Protein AF-A0A2V7U683-F1 (afdb_monomer_lite)

pLDDT: mean 92.5, std 5.85, range [74.75, 98.06]

Radius of gyration: 13.44 Å; chains: 1; bounding box: 34×24×34 Å

Sequence (65 aa):
KDANNKPTQVKHTPEWSFSDMSIISLSSSTTGFNPTFIAKAPGTVTTYAEADGVRSNDVTIHLRN

Foldseek 3Di:
DPPVPDDDDFPDQKDKDKPDCPQWPWDPPAGSVRTDIDGRDFDKIWMWIDTPNDIDDIDIDGDDD

Secondary structure (DSSP, 8-state):
--TTS-----SSPPEEEES-SSSEEE-TT-BTTB--EEE-SSEEEEEEEEETTEEPPPEEEEE--

Structure (mmCIF, N/CA/C/O backbone):
data_AF-A0A2V7U683-F1
#
_entry.id   AF-A0A2V7U683-F1
#
loop_
_atom_site.group_PDB
_atom_site.id
_atom_site.type_symbol
_atom_site.label_atom_id
_atom_site.label_alt_id
_atom_sit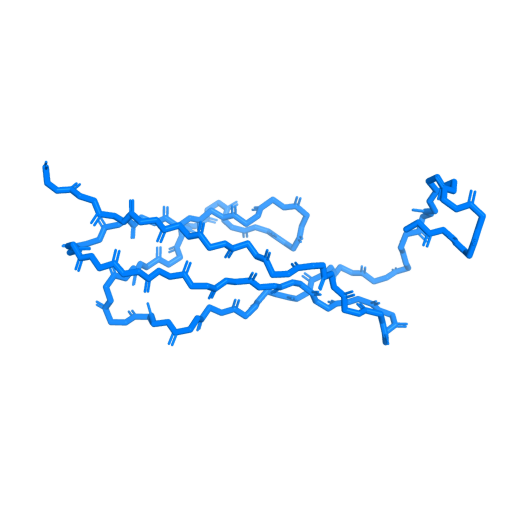e.label_comp_id
_atom_site.label_asym_id
_atom_site.label_entity_id
_atom_site.label_seq_id
_atom_site.pdbx_PDB_ins_code
_atom_site.Cartn_x
_atom_site.Cartn_y
_atom_site.Cartn_z
_atom_site.occupancy
_atom_site.B_iso_or_equiv
_atom_site.auth_seq_id
_atom_site.auth_comp_id
_atom_site.auth_asym_id
_atom_site.auth_atom_id
_atom_site.pdbx_PDB_model_num
ATOM 1 N N . LYS A 1 1 ? 14.398 -4.263 -8.621 1.00 74.75 1 LYS A N 1
ATOM 2 C CA . LYS A 1 1 ? 15.706 -4.953 -8.682 1.00 74.75 1 LYS A CA 1
ATOM 3 C C . LYS A 1 1 ? 15.765 -5.685 -10.008 1.00 74.75 1 LYS A C 1
ATOM 5 O O . LYS A 1 1 ? 14.711 -6.118 -10.457 1.00 74.75 1 LYS A O 1
ATOM 10 N N . ASP A 1 2 ? 16.932 -5.788 -10.632 1.00 78.00 2 ASP A N 1
ATOM 11 C CA . ASP A 1 2 ? 17.084 -6.575 -11.860 1.00 78.00 2 ASP A CA 1
ATOM 12 C C . ASP A 1 2 ? 17.039 -8.085 -11.561 1.00 78.00 2 ASP A C 1
ATOM 14 O O . ASP A 1 2 ? 16.947 -8.509 -10.403 1.00 78.00 2 ASP A O 1
ATOM 18 N N . ALA A 1 3 ? 17.141 -8.904 -12.609 1.00 80.38 3 ALA A N 1
ATOM 19 C CA . ALA A 1 3 ? 17.203 -10.362 -12.502 1.00 80.38 3 ALA A CA 1
ATOM 20 C C . ALA A 1 3 ? 18.387 -10.876 -11.649 1.00 80.38 3 ALA A C 1
ATOM 22 O O . ALA A 1 3 ? 18.375 -12.027 -11.223 1.00 80.38 3 ALA A O 1
ATOM 23 N N . ASN A 1 4 ? 19.377 -10.025 -11.353 1.00 87.62 4 ASN A N 1
ATOM 24 C CA . ASN A 1 4 ? 20.551 -10.331 -10.534 1.00 87.62 4 ASN A CA 1
ATOM 25 C C . ASN A 1 4 ? 20.446 -9.753 -9.110 1.00 87.62 4 ASN A C 1
ATOM 27 O O . ASN A 1 4 ? 21.448 -9.665 -8.394 1.00 87.62 4 ASN A O 1
ATOM 31 N N . ASN A 1 5 ? 19.242 -9.342 -8.687 1.00 81.38 5 ASN A N 1
ATOM 32 C CA . ASN A 1 5 ? 18.959 -8.784 -7.363 1.00 81.38 5 ASN A CA 1
ATOM 33 C C . ASN A 1 5 ? 19.724 -7.472 -7.065 1.00 81.38 5 ASN A C 1
ATOM 35 O O . ASN A 1 5 ? 19.903 -7.105 -5.898 1.00 81.38 5 ASN A O 1
ATOM 39 N N . LYS A 1 6 ? 20.156 -6.734 -8.098 1.00 85.50 6 LYS A N 1
ATOM 40 C CA . LYS A 1 6 ? 20.767 -5.405 -7.953 1.00 85.50 6 LYS A CA 1
ATOM 41 C C . LYS A 1 6 ? 19.699 -4.307 -7.944 1.00 85.50 6 LYS A C 1
ATOM 43 O O . LYS A 1 6 ? 18.645 -4.470 -8.568 1.00 85.50 6 LYS A O 1
ATOM 48 N N . PRO A 1 7 ? 19.919 -3.190 -7.224 1.00 80.44 7 PRO A N 1
ATOM 49 C CA . PRO A 1 7 ? 19.054 -2.021 -7.326 1.00 80.44 7 PRO A CA 1
ATOM 50 C C . PRO A 1 7 ? 18.966 -1.541 -8.775 1.00 80.44 7 PRO A C 1
ATOM 52 O O . PRO A 1 7 ? 19.962 -1.508 -9.489 1.00 80.44 7 PRO A O 1
ATOM 55 N N . THR A 1 8 ? 17.765 -1.166 -9.193 1.00 80.44 8 THR A N 1
ATOM 56 C CA . THR A 1 8 ? 17.484 -0.609 -10.516 1.00 80.44 8 THR A CA 1
ATOM 57 C C . THR A 1 8 ? 16.743 0.698 -10.333 1.00 80.44 8 THR A C 1
ATOM 59 O O . THR A 1 8 ? 15.968 0.835 -9.385 1.00 80.44 8 THR A O 1
ATOM 62 N N . GLN A 1 9 ? 16.952 1.641 -11.245 1.00 82.50 9 GLN A N 1
ATOM 63 C CA . GLN A 1 9 ? 16.129 2.839 -11.307 1.00 82.50 9 GLN A CA 1
ATOM 64 C C . GLN A 1 9 ? 14.844 2.518 -12.072 1.00 82.50 9 GLN A C 1
ATOM 66 O O . GLN A 1 9 ? 14.896 1.996 -13.185 1.00 82.50 9 GLN A O 1
ATOM 71 N N . VAL A 1 10 ? 13.703 2.797 -11.450 1.00 84.62 10 VAL A N 1
ATOM 72 C CA . VAL A 1 10 ? 12.391 2.726 -12.097 1.00 84.62 10 VAL A CA 1
ATOM 73 C C . VAL A 1 10 ? 12.187 3.978 -12.956 1.00 84.62 10 VAL A C 1
ATOM 75 O O . VAL A 1 10 ? 12.633 5.064 -12.576 1.00 84.62 10 VAL A O 1
ATOM 78 N N . LYS A 1 11 ? 11.582 3.826 -14.134 1.00 84.88 11 LYS A N 1
ATOM 79 C CA . LYS A 1 11 ? 11.346 4.920 -15.087 1.00 84.88 11 LYS A CA 1
ATOM 80 C C . LYS A 1 11 ? 10.084 5.703 -14.741 1.00 84.88 11 LYS A C 1
ATOM 82 O O . LYS A 1 11 ? 10.090 6.924 -14.870 1.00 84.88 11 LYS A O 1
ATOM 87 N N . HIS A 1 12 ? 9.037 5.014 -14.291 1.00 91.62 12 HIS A N 1
ATOM 88 C CA . HIS A 1 12 ? 7.772 5.632 -13.896 1.00 91.62 12 HIS A CA 1
ATOM 89 C C . HIS A 1 12 ? 7.553 5.605 -12.382 1.00 91.62 12 HIS A C 1
ATOM 91 O O . HIS A 1 12 ? 8.123 4.797 -11.648 1.00 91.62 12 HIS A O 1
ATOM 97 N N . THR A 1 13 ? 6.706 6.518 -11.914 1.00 93.06 13 THR A N 1
ATOM 98 C CA . THR A 1 13 ? 6.234 6.532 -10.530 1.00 93.06 13 THR A CA 1
ATOM 99 C C . THR A 1 13 ? 5.424 5.260 -10.259 1.00 93.06 13 THR A C 1
ATOM 101 O O . THR A 1 13 ? 4.512 4.980 -11.033 1.00 93.06 13 THR A O 1
ATOM 104 N N . PRO A 1 14 ? 5.716 4.499 -9.190 1.00 94.25 14 PRO A N 1
ATOM 105 C CA . PRO A 1 14 ? 4.945 3.306 -8.871 1.00 94.25 14 PRO A CA 1
ATOM 106 C C . PRO A 1 14 ? 3.493 3.624 -8.520 1.00 94.25 14 PRO A C 1
ATOM 108 O O . PRO A 1 14 ? 3.209 4.600 -7.820 1.00 94.25 14 PRO A O 1
ATOM 111 N N . GLU A 1 15 ? 2.587 2.758 -8.952 1.00 95.19 15 GLU A N 1
ATOM 112 C CA . GLU A 1 15 ? 1.166 2.815 -8.618 1.00 95.19 15 GLU A CA 1
ATOM 113 C C . GLU A 1 15 ? 0.846 1.762 -7.559 1.00 95.19 15 GLU A C 1
ATOM 115 O O . GLU A 1 15 ? 1.279 0.615 -7.665 1.00 95.19 15 GLU A O 1
ATOM 120 N N . TRP A 1 16 ? 0.102 2.151 -6.522 1.00 96.00 16 TRP A N 1
ATOM 121 C CA . TRP A 1 16 ? -0.195 1.288 -5.378 1.00 96.00 16 TRP A CA 1
ATOM 122 C C . TRP A 1 16 ? -1.632 0.790 -5.403 1.00 96.00 16 TRP A C 1
ATOM 124 O O . TRP A 1 16 ? -2.571 1.571 -5.554 1.00 96.00 16 TRP A O 1
ATOM 134 N N . SER A 1 17 ? -1.791 -0.509 -5.169 1.00 96.75 17 SER A N 1
ATOM 135 C CA . SER A 1 17 ? -3.087 -1.164 -4.998 1.00 96.75 17 SER A CA 1
ATOM 136 C C . SER A 1 17 ? -3.284 -1.576 -3.545 1.00 96.75 17 SER A C 1
ATOM 138 O O . SER A 1 17 ? -2.371 -2.112 -2.917 1.00 96.75 17 SER A O 1
ATOM 140 N N . PHE A 1 18 ? -4.483 -1.359 -3.010 1.00 96.81 18 PHE A N 1
ATOM 141 C CA . PHE A 1 18 ? -4.863 -1.746 -1.651 1.00 96.81 18 PHE A CA 1
ATOM 142 C C . PHE A 1 18 ? -6.112 -2.619 -1.712 1.00 96.81 18 PHE A C 1
ATOM 144 O O . PHE A 1 18 ? -7.091 -2.261 -2.360 1.00 96.81 18 PHE A O 1
ATOM 151 N N . SER A 1 19 ? -6.071 -3.763 -1.034 1.00 97.81 19 SER A N 1
ATOM 152 C CA . SER A 1 19 ? -7.153 -4.760 -1.063 1.00 97.81 19 SER A CA 1
ATOM 153 C C . SER A 1 19 ? -8.455 -4.307 -0.397 1.00 97.81 19 SER A C 1
ATOM 155 O O . SER A 1 19 ? -9.515 -4.769 -0.806 1.00 97.81 19 SER A O 1
ATOM 157 N N . ASP A 1 20 ? -8.404 -3.412 0.596 1.00 97.19 20 ASP A N 1
ATOM 158 C CA . ASP A 1 20 ? -9.601 -2.954 1.307 1.00 97.19 20 ASP A CA 1
ATOM 159 C C . ASP A 1 20 ? -9.515 -1.473 1.705 1.00 97.19 20 ASP A C 1
ATOM 161 O O . ASP A 1 20 ? -8.961 -1.101 2.739 1.00 97.19 20 ASP A O 1
ATOM 165 N N . MET A 1 21 ? -10.115 -0.615 0.877 1.00 96.69 21 MET A N 1
ATOM 166 C CA . MET A 1 21 ? -10.238 0.828 1.116 1.00 96.69 21 MET A CA 1
ATOM 167 C C . MET A 1 21 ? -11.361 1.192 2.105 1.00 96.69 21 MET A C 1
ATOM 169 O O . MET A 1 21 ? -11.502 2.356 2.488 1.00 96.69 21 MET A O 1
ATOM 173 N N . SER A 1 22 ? -12.184 0.232 2.538 1.00 97.12 22 SER A N 1
ATOM 174 C CA . SER A 1 22 ? -13.238 0.499 3.523 1.00 97.12 22 SER A CA 1
ATOM 175 C C . SER A 1 22 ? -12.645 0.712 4.921 1.00 97.12 22 SER A C 1
ATOM 177 O O . SER A 1 22 ? -13.090 1.614 5.635 1.00 97.12 22 SER A O 1
ATOM 179 N N . ILE A 1 23 ? -11.562 -0.004 5.255 1.00 97.25 23 ILE A N 1
ATOM 180 C CA . ILE A 1 23 ? -10.891 0.034 6.568 1.00 97.25 23 ILE A CA 1
ATOM 181 C C . ILE A 1 23 ? -9.672 0.968 6.637 1.00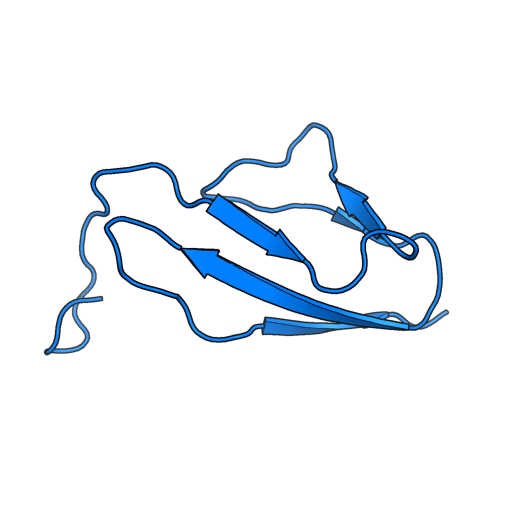 97.25 23 ILE A C 1
ATOM 183 O O . ILE A 1 23 ? -9.160 1.226 7.728 1.00 97.25 23 ILE A O 1
ATOM 187 N N . ILE A 1 24 ? -9.241 1.537 5.506 1.00 97.19 24 ILE A N 1
ATOM 188 C CA . ILE A 1 24 ? -8.174 2.553 5.441 1.00 97.19 24 ILE A CA 1
ATOM 189 C C . ILE A 1 24 ? -8.603 3.793 4.656 1.00 97.19 24 ILE A C 1
ATOM 191 O O . ILE A 1 24 ? -9.605 3.801 3.947 1.00 97.19 24 ILE A O 1
ATOM 195 N N . SER A 1 25 ? -7.830 4.862 4.755 1.00 96.81 25 SER A N 1
ATOM 196 C CA . SER A 1 25 ? -7.872 5.973 3.803 1.00 96.81 25 SER A CA 1
ATOM 197 C C . SER A 1 25 ? -6.456 6.388 3.444 1.00 96.81 25 SER A C 1
ATOM 199 O O . SER A 1 25 ? -5.579 6.378 4.307 1.00 96.81 25 SER A O 1
ATOM 201 N N . LEU A 1 26 ? -6.230 6.790 2.196 1.00 95.25 26 LEU A N 1
ATOM 202 C CA . LEU A 1 26 ? -4.933 7.326 1.794 1.00 95.25 26 LEU A CA 1
ATOM 203 C C . LEU A 1 26 ? -4.693 8.677 2.467 1.00 95.25 26 LEU A C 1
ATOM 205 O O . LEU A 1 26 ? -5.597 9.508 2.567 1.00 95.25 26 LEU A O 1
ATOM 209 N N . SER A 1 27 ? -3.469 8.878 2.943 1.00 93.38 27 SER A N 1
ATOM 210 C CA . SER A 1 27 ? -3.036 10.169 3.476 1.00 93.38 27 SER A CA 1
ATOM 211 C C . SER A 1 27 ? -2.789 11.152 2.328 1.00 93.38 27 SER A C 1
ATOM 213 O O . SER A 1 27 ? -2.395 10.747 1.232 1.00 93.38 27 SER A O 1
ATOM 215 N N . SER A 1 28 ? -2.924 12.455 2.580 1.00 91.75 28 SER A N 1
ATOM 216 C CA . SER A 1 28 ? -2.526 13.496 1.620 1.00 91.75 28 SER A CA 1
ATOM 217 C C . SER A 1 28 ? -1.023 13.489 1.306 1.00 91.75 28 SER A C 1
ATOM 219 O O . SER A 1 28 ? -0.607 14.053 0.300 1.00 91.75 28 SER A O 1
ATOM 221 N N . SER A 1 29 ? -0.209 12.831 2.139 1.00 91.88 29 SER A N 1
ATOM 222 C CA . SER A 1 29 ? 1.228 12.627 1.916 1.00 91.88 29 SER A CA 1
ATOM 223 C C . SER A 1 29 ? 1.568 11.382 1.087 1.00 91.88 29 SER A C 1
ATOM 225 O O . SER A 1 29 ? 2.750 11.088 0.900 1.00 91.88 29 SER A O 1
ATOM 227 N N . THR A 1 30 ? 0.567 10.637 0.605 1.00 90.69 30 THR A N 1
ATOM 228 C CA . THR A 1 30 ? 0.783 9.446 -0.229 1.00 90.69 30 THR A CA 1
ATOM 229 C C . THR A 1 30 ? 1.441 9.843 -1.544 1.00 90.69 30 THR A C 1
ATOM 231 O O . THR A 1 30 ? 0.915 10.669 -2.287 1.00 90.69 30 THR A O 1
ATOM 234 N N . THR A 1 31 ? 2.565 9.210 -1.868 1.00 93.88 31 THR A N 1
ATOM 235 C CA . THR A 1 31 ? 3.209 9.312 -3.186 1.00 93.88 31 THR A CA 1
ATOM 236 C C . THR A 1 31 ? 3.532 7.917 -3.706 1.00 93.88 31 THR A C 1
ATOM 238 O O . THR A 1 31 ? 3.602 6.968 -2.927 1.00 93.88 31 THR A O 1
ATOM 241 N N . GLY A 1 32 ? 3.796 7.773 -5.007 1.00 91.94 32 GLY A N 1
ATOM 242 C CA . GLY A 1 32 ? 4.140 6.463 -5.573 1.00 91.94 32 GLY A CA 1
ATOM 243 C C . GLY A 1 32 ? 5.413 5.835 -4.997 1.00 91.94 32 GLY A C 1
ATOM 244 O O . GLY A 1 32 ? 5.536 4.618 -4.947 1.00 91.94 32 GLY A O 1
ATOM 245 N N . PHE A 1 33 ? 6.350 6.638 -4.487 1.00 92.12 33 PHE A N 1
ATOM 246 C CA . PHE A 1 33 ? 7.568 6.133 -3.839 1.00 92.12 33 PHE A CA 1
ATOM 247 C C . PHE A 1 33 ? 7.452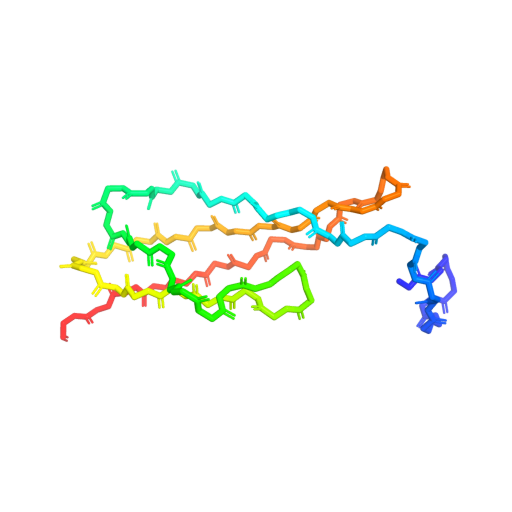 6.008 -2.317 1.00 92.12 33 PHE A C 1
ATOM 249 O O . PHE A 1 33 ? 8.296 5.373 -1.689 1.00 92.12 33 PHE A O 1
ATOM 256 N N . ASN A 1 34 ? 6.424 6.613 -1.727 1.00 92.44 34 ASN A N 1
ATOM 257 C CA . ASN A 1 34 ? 6.172 6.593 -0.295 1.00 92.44 34 ASN A CA 1
ATOM 258 C C . ASN A 1 34 ? 4.656 6.507 -0.052 1.00 92.44 34 ASN A C 1
ATOM 260 O O . ASN A 1 34 ? 4.009 7.547 0.135 1.00 92.44 34 ASN A O 1
ATOM 264 N N . PRO A 1 35 ? 4.066 5.300 -0.123 1.00 93.56 35 PRO A N 1
ATOM 265 C CA . PRO A 1 35 ? 2.651 5.119 0.152 1.00 93.56 35 PRO A CA 1
ATOM 266 C C . PRO A 1 35 ? 2.386 5.287 1.648 1.00 93.56 35 PRO A C 1
ATOM 268 O O . PRO A 1 35 ? 3.071 4.704 2.488 1.00 93.56 35 PRO A O 1
ATOM 271 N N . THR A 1 36 ? 1.361 6.054 1.999 1.00 94.81 36 THR A N 1
ATOM 272 C CA . THR A 1 36 ? 0.958 6.236 3.393 1.00 94.81 36 THR A CA 1
ATOM 273 C C . THR A 1 36 ? -0.555 6.111 3.508 1.00 94.81 36 THR A C 1
ATOM 275 O O . THR A 1 36 ? -1.315 6.606 2.683 1.00 94.81 36 THR A O 1
ATOM 278 N N . PHE A 1 37 ? -1.032 5.427 4.538 1.00 95.25 37 PHE A N 1
ATOM 279 C CA . PHE A 1 37 ? -2.464 5.319 4.786 1.00 95.25 37 PHE A CA 1
ATOM 280 C C . PHE A 1 37 ? -2.754 5.429 6.275 1.00 95.25 37 PHE A C 1
ATOM 282 O O . PHE A 1 37 ? -1.904 5.165 7.125 1.00 95.25 37 PHE A O 1
ATOM 289 N N . ILE A 1 38 ? -3.980 5.834 6.571 1.00 95.75 38 ILE A N 1
ATOM 290 C CA . ILE A 1 38 ? -4.520 5.951 7.918 1.00 95.75 38 ILE A CA 1
ATOM 291 C C . ILE A 1 38 ? -5.462 4.768 8.126 1.00 95.75 38 ILE A C 1
ATOM 293 O O . ILE A 1 38 ? -6.373 4.546 7.325 1.00 95.75 38 ILE A O 1
ATOM 297 N N . ALA A 1 39 ? -5.230 4.001 9.189 1.00 95.81 39 ALA A N 1
ATOM 298 C CA . ALA A 1 39 ? -6.120 2.928 9.610 1.00 95.81 39 ALA A CA 1
ATOM 299 C C . ALA A 1 39 ? -7.391 3.512 10.247 1.00 95.81 39 ALA A C 1
ATOM 301 O O . ALA A 1 39 ? -7.303 4.381 11.113 1.00 95.81 39 ALA A O 1
ATOM 302 N N . LYS A 1 40 ? -8.565 3.033 9.821 1.00 96.25 40 LYS A N 1
ATOM 303 C CA . LYS A 1 40 ? -9.879 3.467 10.335 1.00 96.25 40 LYS A CA 1
ATOM 304 C C . LYS A 1 40 ? -10.587 2.375 11.136 1.00 96.25 40 LYS A C 1
ATOM 306 O O . LYS A 1 40 ? -11.429 2.687 11.971 1.00 96.25 40 LYS A O 1
ATOM 311 N N . ALA A 1 41 ? -10.275 1.109 10.860 1.00 97.12 41 ALA A N 1
ATOM 312 C CA . ALA A 1 41 ? -10.854 -0.046 11.534 1.00 97.12 41 ALA A CA 1
ATOM 313 C C . ALA A 1 41 ? -9.853 -1.220 11.577 1.00 97.12 41 ALA A C 1
ATOM 315 O O . ALA A 1 41 ? -8.943 -1.274 10.741 1.00 97.12 41 ALA A O 1
ATOM 316 N N . PRO A 1 42 ? -10.019 -2.172 12.515 1.00 97.69 42 PRO A N 1
ATOM 317 C CA . PRO A 1 42 ? -9.292 -3.437 12.501 1.00 97.69 42 PRO A CA 1
ATOM 318 C C . PRO A 1 42 ? -9.533 -4.230 11.223 1.00 97.69 42 PRO A C 1
ATOM 320 O O . PRO A 1 42 ? -10.620 -4.194 10.648 1.00 97.69 42 PRO A O 1
ATOM 323 N N . GLY A 1 43 ? -8.537 -5.013 10.825 1.00 97.25 43 GLY A N 1
ATOM 324 C CA . GLY A 1 43 ? -8.633 -5.863 9.647 1.00 97.25 43 GLY A CA 1
ATOM 325 C C . GLY A 1 43 ? -7.271 -6.201 9.066 1.00 97.25 43 GLY A C 1
ATOM 326 O O . GLY A 1 43 ? -6.233 -5.989 9.695 1.00 97.25 43 GLY A O 1
ATOM 327 N N . THR A 1 44 ? -7.277 -6.741 7.852 1.00 97.94 44 THR A N 1
ATOM 328 C CA . THR A 1 44 ? -6.055 -7.077 7.116 1.00 97.94 44 THR A CA 1
ATOM 329 C C . THR A 1 44 ? -6.062 -6.346 5.790 1.00 97.94 44 THR A C 1
ATOM 331 O O . THR A 1 44 ? -7.041 -6.422 5.056 1.00 97.94 44 THR A O 1
ATOM 334 N N . VAL A 1 45 ? -4.962 -5.665 5.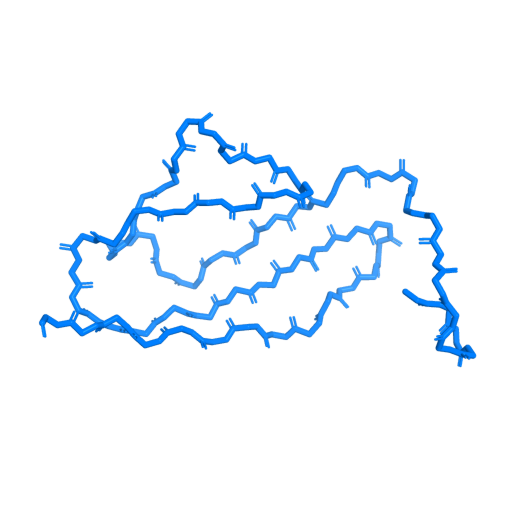482 1.00 97.69 45 VAL A N 1
ATOM 335 C CA . VAL A 1 45 ? -4.750 -5.020 4.187 1.00 97.69 45 VAL A CA 1
ATOM 336 C C . VAL A 1 45 ? -3.523 -5.639 3.544 1.00 97.69 45 VAL A C 1
ATOM 338 O O . VAL A 1 45 ? -2.416 -5.543 4.072 1.00 97.69 45 VAL A O 1
ATOM 341 N N . THR A 1 46 ? -3.714 -6.242 2.380 1.00 98.06 46 THR A N 1
ATOM 342 C CA . THR A 1 46 ? -2.637 -6.564 1.444 1.00 98.06 46 THR A CA 1
ATOM 343 C C . THR A 1 46 ? -2.501 -5.446 0.416 1.00 98.06 46 THR A C 1
ATOM 345 O O . THR A 1 46 ? -3.506 -4.931 -0.088 1.00 98.06 46 THR A O 1
ATOM 348 N N . THR A 1 47 ? -1.262 -5.064 0.123 1.00 97.19 47 THR A N 1
ATOM 349 C CA . THR A 1 47 ? -0.915 -4.036 -0.854 1.00 97.19 47 THR A CA 1
ATOM 350 C C . THR A 1 47 ? 0.293 -4.453 -1.685 1.00 97.19 47 THR A C 1
ATOM 352 O O . THR A 1 47 ? 1.160 -5.190 -1.213 1.00 97.19 47 THR A O 1
ATOM 355 N N . TYR A 1 48 ? 0.346 -3.970 -2.919 1.00 97.00 48 TYR A N 1
ATOM 356 C CA . TYR A 1 48 ? 1.483 -4.119 -3.818 1.00 97.00 48 TYR A CA 1
ATOM 357 C C . TYR A 1 48 ? 1.614 -2.871 -4.690 1.00 97.00 48 TYR A C 1
ATOM 359 O O . TYR A 1 48 ? 0.657 -2.106 -4.850 1.00 97.00 48 TYR A O 1
ATOM 367 N N . ALA A 1 49 ? 2.800 -2.695 -5.264 1.00 95.69 49 ALA A N 1
ATOM 368 C CA . ALA A 1 49 ? 3.088 -1.653 -6.231 1.00 95.69 49 ALA A CA 1
ATOM 369 C C . ALA A 1 49 ? 3.360 -2.250 -7.612 1.00 95.69 49 ALA A C 1
ATOM 371 O O . ALA A 1 49 ? 3.972 -3.316 -7.726 1.00 95.69 49 ALA A O 1
ATOM 372 N N . GLU A 1 50 ? 2.963 -1.535 -8.657 1.00 94.69 50 GLU A N 1
ATOM 373 C CA . GLU A 1 50 ? 3.348 -1.823 -10.036 1.00 94.69 50 GLU A CA 1
ATOM 374 C C . GLU A 1 50 ? 4.086 -0.630 -10.630 1.00 94.69 50 GLU A C 1
ATOM 376 O O . GLU A 1 50 ? 3.700 0.525 -10.444 1.00 94.69 50 GLU A O 1
ATOM 381 N N . ALA A 1 51 ? 5.183 -0.909 -11.329 1.00 93.75 51 ALA A N 1
ATOM 382 C CA . ALA A 1 51 ? 5.905 0.091 -12.097 1.00 93.75 51 ALA A CA 1
ATOM 383 C C . ALA A 1 51 ? 6.628 -0.569 -13.270 1.00 93.75 51 ALA A C 1
ATOM 385 O O . ALA A 1 51 ? 7.232 -1.631 -13.115 1.00 93.75 51 ALA A O 1
ATOM 386 N N . ASP A 1 52 ? 6.585 0.060 -14.445 1.00 90.44 52 ASP A N 1
ATOM 387 C CA . ASP A 1 52 ? 7.261 -0.421 -15.659 1.00 90.44 52 ASP A CA 1
ATOM 388 C C . ASP A 1 52 ? 6.915 -1.876 -16.042 1.00 90.44 52 ASP A C 1
ATOM 390 O O . ASP A 1 52 ? 7.753 -2.607 -16.570 1.00 90.44 52 ASP A O 1
ATOM 394 N N . GLY A 1 53 ? 5.687 -2.321 -15.751 1.00 88.75 53 GLY A N 1
ATOM 395 C CA . GLY A 1 53 ? 5.246 -3.700 -15.998 1.00 88.75 53 GLY A CA 1
ATOM 396 C C . GLY A 1 53 ? 5.822 -4.738 -15.026 1.00 88.75 53 GLY A C 1
ATOM 397 O O . GLY A 1 53 ? 5.653 -5.936 -15.244 1.00 88.75 53 GLY A O 1
ATOM 398 N N . VAL A 1 54 ? 6.494 -4.301 -13.956 1.00 89.62 54 VAL A N 1
ATOM 399 C CA . VAL A 1 54 ? 6.990 -5.157 -12.875 1.00 89.62 54 VAL A CA 1
ATOM 400 C C . VAL A 1 54 ? 6.168 -4.910 -11.615 1.00 89.62 54 VAL A C 1
ATOM 402 O O . VAL A 1 54 ? 6.051 -3.782 -11.136 1.00 89.62 54 VAL A O 1
ATOM 405 N N . ARG A 1 55 ? 5.635 -5.993 -11.049 1.00 92.38 55 ARG A N 1
ATOM 406 C CA . ARG A 1 55 ? 4.904 -5.989 -9.780 1.00 92.38 55 ARG A CA 1
ATOM 407 C C . ARG A 1 55 ? 5.849 -6.267 -8.610 1.00 92.38 55 ARG A C 1
ATOM 409 O O . ARG A 1 55 ? 6.730 -7.123 -8.707 1.00 92.38 55 ARG A O 1
ATOM 416 N N . SER A 1 56 ? 5.674 -5.552 -7.501 1.00 91.50 56 SER A N 1
ATOM 417 C CA . SER A 1 56 ? 6.388 -5.818 -6.250 1.00 91.50 56 SER A CA 1
ATOM 418 C C . SER A 1 56 ? 5.892 -7.098 -5.570 1.00 91.50 56 SER A C 1
ATOM 420 O O . SER A 1 56 ? 4.876 -7.682 -5.939 1.00 91.50 56 SER A O 1
ATOM 422 N N . ASN A 1 57 ? 6.580 -7.504 -4.503 1.00 93.94 57 ASN A N 1
ATOM 423 C CA . ASN A 1 57 ? 6.008 -8.470 -3.570 1.00 93.94 57 ASN A CA 1
ATOM 424 C C . ASN A 1 57 ? 4.777 -7.878 -2.875 1.00 93.94 57 ASN A C 1
ATOM 426 O O . ASN A 1 57 ? 4.684 -6.657 -2.705 1.00 93.94 57 ASN A O 1
ATOM 430 N N . ASP A 1 58 ? 3.889 -8.760 -2.430 1.00 96.94 58 ASP A N 1
ATOM 431 C CA . ASP A 1 58 ? 2.773 -8.397 -1.568 1.00 96.94 58 ASP A CA 1
ATOM 432 C C . ASP A 1 58 ? 3.261 -8.045 -0.161 1.00 96.94 58 ASP A C 1
ATOM 434 O O . ASP A 1 58 ? 4.055 -8.763 0.452 1.00 96.94 58 ASP A O 1
ATOM 438 N N . VAL A 1 59 ? 2.744 -6.939 0.366 1.00 96.25 59 VAL A N 1
ATOM 439 C CA . VAL A 1 59 ? 2.923 -6.513 1.752 1.00 96.25 59 VAL A CA 1
ATOM 440 C C . VAL A 1 59 ? 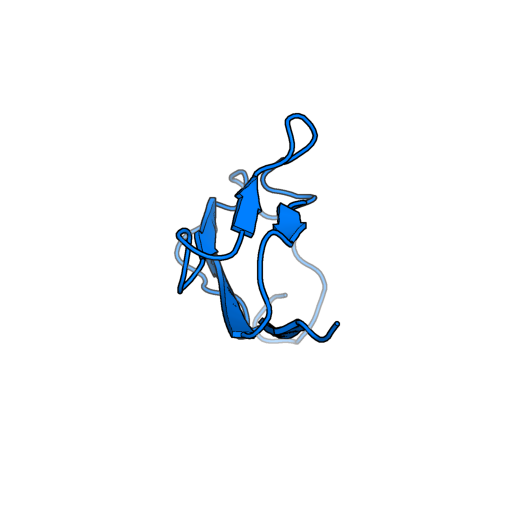1.584 -6.673 2.452 1.00 96.25 59 VAL A C 1
ATOM 442 O O . VAL A 1 59 ? 0.593 -6.079 2.038 1.00 96.25 59 VAL A O 1
ATOM 445 N N . THR A 1 60 ? 1.542 -7.481 3.510 1.00 97.62 60 THR A N 1
ATOM 446 C CA . THR A 1 60 ? 0.321 -7.709 4.295 1.00 97.62 60 THR A CA 1
ATOM 447 C C . THR A 1 60 ? 0.459 -7.091 5.677 1.00 97.62 60 THR A C 1
ATOM 449 O O . THR A 1 60 ? 1.426 -7.356 6.392 1.00 97.62 60 THR A O 1
ATOM 452 N N . ILE A 1 61 ? -0.516 -6.263 6.043 1.00 96.50 61 ILE A N 1
ATOM 453 C CA . ILE A 1 61 ? -0.536 -5.473 7.272 1.00 96.50 61 ILE A CA 1
ATOM 454 C C . ILE A 1 61 ? -1.782 -5.860 8.068 1.00 96.50 61 ILE A C 1
ATOM 456 O O . ILE A 1 61 ? -2.901 -5.791 7.561 1.00 96.50 61 ILE A O 1
ATOM 460 N N . HIS A 1 62 ? -1.582 -6.250 9.326 1.00 97.62 62 HIS A N 1
ATOM 461 C CA . HIS A 1 62 ? -2.661 -6.564 10.260 1.00 97.62 62 HIS A CA 1
ATOM 462 C C . HIS A 1 62 ? -2.922 -5.359 11.165 1.00 97.62 62 HIS A C 1
ATOM 464 O O . HIS A 1 62 ? -2.087 -5.019 12.005 1.00 97.62 62 HIS A O 1
ATOM 470 N N . LEU A 1 63 ? -4.082 -4.732 10.999 1.00 96.62 63 LEU A N 1
ATOM 471 C CA . LEU A 1 63 ? -4.533 -3.589 11.784 1.00 96.62 63 LEU A CA 1
ATO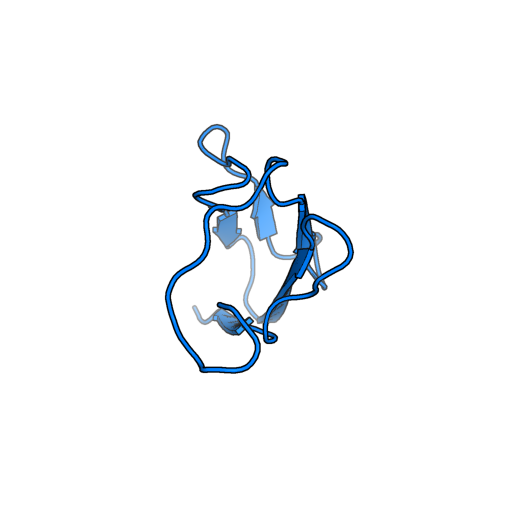M 472 C C . LEU A 1 63 ? -5.284 -4.094 13.016 1.00 96.62 63 LEU A C 1
ATOM 474 O O . LEU A 1 63 ? -6.250 -4.853 12.903 1.00 96.62 63 LEU A O 1
ATOM 478 N N . ARG A 1 64 ? -4.814 -3.692 14.195 1.00 92.69 64 ARG A N 1
ATOM 479 C CA . ARG A 1 64 ? -5.363 -4.081 15.499 1.00 92.69 64 ARG A CA 1
ATOM 480 C C . ARG A 1 64 ? -5.710 -2.824 16.296 1.00 92.69 64 ARG A C 1
ATOM 482 O O . ARG A 1 64 ? -5.092 -1.786 16.070 1.00 92.69 64 ARG A O 1
ATOM 489 N N . ASN A 1 65 ? -6.692 -2.951 17.186 1.00 78.25 65 ASN A N 1
ATOM 490 C CA . ASN A 1 65 ? -7.040 -1.928 18.176 1.00 78.25 65 ASN A CA 1
ATOM 491 C C . ASN A 1 65 ? -6.060 -1.930 19.347 1.00 78.25 65 ASN A C 1
ATOM 493 O O . ASN A 1 65 ? -5.557 -3.031 19.674 1.00 78.25 65 ASN A O 1
#